Protein AF-A0A9D1GVP9-F1 (afdb_monomer)

Sequence (131 aa):
MLKGNKYRYISALIAAAVVAAVCAYYREVFSQESLAELMGRISDCLVVAGVLLAGIGVLSWIKSKGAYDMMSYGIDSLIKPFTSRRKEFEAFYDFKVRKAEERKPWLKEWLAVGLCTLLLALIFLALYYMF

Radius of gyration: 21.03 Å; Cα contacts (8 Å, |Δi|>4): 110; chains: 1; bounding box: 50×34×51 Å

Foldseek 3Di:
DCPPCVVLLVVLVVQLVVQLVVQCVVVVLVPDPDPLVSLVSSLVSLQVSLCVLLVLQVVLVCVLVVVCLVVVLVVCVVCVVVDPPPDDSPDSVVSSVVCNVVRDDGSNSSNVSSVVSNVVSVVSNVVSVVD

Nearest PDB structures (foldseek):
  8q1b-assembly1_c  TM=2.138E-01  e=8.763E+00  Schizosaccharomyces pombe

pLDDT: mean 70.04, std 8.31, range [38.59, 82.75]

Secondary structure (DSSP, 8-state):
--TTSHHHHHHHHHHHHHHHHHHHHHTTGGG-S-HHHHHHHHHHHHHHHHHHHHHHHHHHHHHHHTTTHHHHHHHHHHHGGGSS-------HHHHHHHHHHT-PPP-HHHHHHHHHHHHHHHHHHHHHHH-

Mean predicted aligned error: 11.47 Å

InterPro domains:
  IPR025007 Domain of unknown function DUF3899 [PF13038] (49-125)

Structure (mmCIF, N/CA/C/O backbone):
data_AF-A0A9D1GVP9-F1
#
_entry.id   AF-A0A9D1GVP9-F1
#
loop_
_atom_site.group_PDB
_atom_site.id
_atom_site.type_symbol
_atom_site.label_atom_id
_atom_site.label_alt_id
_atom_site.label_comp_id
_atom_site.label_asym_id
_atom_site.label_entity_id
_atom_site.label_seq_id
_atom_site.pdbx_PDB_ins_code
_atom_site.Cartn_x
_atom_site.Cartn_y
_atom_site.Cartn_z
_atom_site.occupancy
_atom_site.B_iso_or_equiv
_atom_site.auth_seq_id
_atom_site.auth_comp_id
_atom_site.auth_asym_id
_atom_site.auth_atom_id
_atom_site.pdbx_PDB_model_num
ATOM 1 N N . MET A 1 1 ? 14.487 -19.635 5.406 1.00 38.59 1 MET A N 1
ATOM 2 C CA . MET A 1 1 ? 14.832 -18.251 4.986 1.00 38.59 1 MET A CA 1
ATOM 3 C C . MET A 1 1 ? 13.789 -17.224 5.482 1.00 38.59 1 MET A C 1
ATOM 5 O O . MET A 1 1 ? 13.203 -16.516 4.680 1.00 38.59 1 MET A O 1
ATOM 9 N N . LEU A 1 2 ? 13.531 -17.122 6.799 1.00 45.19 2 LEU A N 1
ATOM 10 C CA . LEU A 1 2 ? 12.417 -16.323 7.377 1.00 45.19 2 LEU A CA 1
ATOM 11 C C . LEU A 1 2 ? 12.858 -15.107 8.225 1.00 45.19 2 LEU A C 1
ATOM 13 O O . LEU A 1 2 ? 12.018 -14.385 8.759 1.00 45.19 2 LEU A O 1
ATOM 17 N N . LYS A 1 3 ? 14.167 -14.864 8.379 1.00 41.53 3 LYS A N 1
ATOM 18 C CA . LYS A 1 3 ? 14.692 -13.948 9.412 1.00 41.53 3 LYS A CA 1
ATOM 19 C C . LYS A 1 3 ? 14.586 -12.446 9.072 1.00 41.53 3 LYS A C 1
ATOM 21 O O . LYS A 1 3 ? 14.700 -11.635 9.979 1.00 41.53 3 LYS A O 1
ATOM 26 N N . GLY A 1 4 ? 14.293 -12.076 7.818 1.00 50.03 4 GLY A N 1
ATOM 27 C CA . GLY A 1 4 ? 14.159 -10.673 7.377 1.00 50.03 4 GLY A CA 1
ATOM 28 C C . GLY A 1 4 ? 12.724 -10.141 7.229 1.00 50.03 4 GLY A C 1
ATOM 29 O O . GLY A 1 4 ? 12.539 -8.950 7.005 1.00 50.03 4 GLY A O 1
ATOM 30 N N . ASN A 1 5 ? 11.696 -10.991 7.350 1.00 59.66 5 ASN A N 1
ATOM 31 C CA . ASN A 1 5 ? 10.329 -10.618 6.953 1.00 59.66 5 ASN A CA 1
ATOM 32 C C . ASN A 1 5 ? 9.483 -9.975 8.064 1.00 59.66 5 ASN A C 1
ATOM 34 O O . ASN A 1 5 ? 8.549 -9.241 7.759 1.00 59.66 5 ASN A O 1
ATOM 38 N N . LYS A 1 6 ? 9.807 -10.196 9.345 1.00 63.31 6 LYS A N 1
ATOM 39 C CA . LYS A 1 6 ? 8.984 -9.731 10.481 1.00 63.31 6 LYS A CA 1
ATOM 40 C C . LYS A 1 6 ? 8.844 -8.205 10.538 1.00 63.31 6 LYS A C 1
ATOM 42 O O . LYS A 1 6 ? 7.747 -7.705 10.750 1.00 63.31 6 LYS A O 1
ATOM 47 N N . TYR A 1 7 ? 9.918 -7.469 10.257 1.00 68.56 7 TYR A N 1
ATOM 48 C CA . TYR A 1 7 ? 9.904 -6.001 10.254 1.00 68.56 7 TYR A CA 1
ATOM 49 C C . TYR A 1 7 ? 8.972 -5.409 9.186 1.00 68.56 7 TYR A C 1
ATOM 51 O O . TYR A 1 7 ? 8.397 -4.347 9.401 1.00 68.56 7 TYR A O 1
ATOM 59 N N . ARG A 1 8 ? 8.768 -6.116 8.063 1.00 68.81 8 ARG A N 1
ATOM 60 C CA . ARG A 1 8 ? 7.862 -5.691 6.980 1.00 68.81 8 ARG A CA 1
ATOM 61 C C . ARG A 1 8 ? 6.388 -5.899 7.333 1.00 68.81 8 ARG A C 1
ATOM 63 O O . ARG A 1 8 ? 5.551 -5.125 6.884 1.00 68.81 8 ARG A O 1
ATOM 70 N N . TYR A 1 9 ? 6.082 -6.917 8.141 1.00 67.38 9 TYR A N 1
ATOM 71 C CA . TYR A 1 9 ? 4.746 -7.102 8.715 1.00 67.38 9 TYR A CA 1
ATOM 72 C C . TYR A 1 9 ? 4.462 -6.058 9.791 1.00 67.38 9 TYR A C 1
ATOM 74 O O . TYR A 1 9 ? 3.392 -5.463 9.788 1.00 67.38 9 TYR A O 1
ATOM 82 N N . ILE A 1 10 ? 5.437 -5.791 10.666 1.00 74.31 10 ILE A N 1
ATOM 83 C CA . ILE A 1 10 ? 5.305 -4.785 11.726 1.00 74.31 10 ILE A CA 1
ATOM 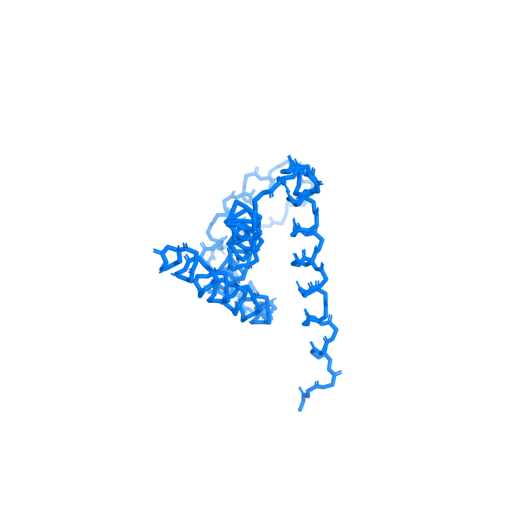84 C C . ILE A 1 10 ? 5.081 -3.394 11.123 1.00 74.31 10 ILE A C 1
ATOM 86 O O . ILE A 1 10 ? 4.187 -2.686 11.570 1.00 74.31 10 ILE A O 1
ATOM 90 N N . SER A 1 11 ? 5.818 -3.015 10.073 1.00 76.00 11 SER A N 1
ATOM 91 C CA . SER A 1 11 ? 5.615 -1.714 9.423 1.00 76.00 11 SER A CA 1
ATOM 92 C C . SER A 1 11 ? 4.244 -1.582 8.753 1.00 76.00 11 SER A C 1
ATOM 94 O O . SER A 1 11 ? 3.633 -0.522 8.849 1.00 76.00 11 SER A O 1
ATOM 96 N N . ALA A 1 12 ? 3.726 -2.650 8.136 1.00 71.06 12 ALA A N 1
ATOM 97 C CA . ALA A 1 12 ? 2.375 -2.661 7.571 1.00 71.06 12 ALA A CA 1
ATOM 98 C C . ALA A 1 12 ? 1.294 -2.538 8.659 1.00 71.06 12 ALA A C 1
ATOM 100 O O . ALA A 1 12 ? 0.309 -1.828 8.476 1.00 71.06 12 ALA A O 1
ATOM 101 N N . LEU A 1 13 ? 1.501 -3.188 9.806 1.00 73.81 13 LEU A N 1
ATOM 102 C CA . LEU A 1 13 ? 0.586 -3.151 10.948 1.00 73.81 13 LEU A CA 1
ATOM 103 C C . LEU A 1 13 ? 0.571 -1.762 11.603 1.00 73.81 13 LEU A C 1
ATOM 105 O O . LEU A 1 13 ? -0.497 -1.220 11.875 1.00 73.81 13 LEU A O 1
ATOM 109 N N . ILE A 1 14 ? 1.746 -1.144 11.767 1.00 80.44 14 ILE A N 1
ATOM 110 C CA . ILE A 1 14 ? 1.877 0.241 12.241 1.00 80.44 14 ILE A CA 1
ATOM 111 C C . ILE A 1 14 ? 1.196 1.205 11.266 1.00 80.44 14 ILE A C 1
ATOM 113 O O . ILE A 1 14 ? 0.448 2.071 11.703 1.00 80.44 14 ILE A O 1
ATOM 117 N N . ALA A 1 15 ? 1.395 1.044 9.954 1.00 76.31 15 ALA A N 1
ATOM 118 C CA . ALA A 1 15 ? 0.731 1.883 8.958 1.00 76.31 15 ALA A CA 1
ATOM 119 C C . ALA A 1 15 ? -0.802 1.764 9.036 1.00 76.31 15 ALA A C 1
ATOM 121 O O . ALA A 1 15 ? -1.491 2.782 9.000 1.00 76.31 15 ALA A O 1
ATOM 122 N N . ALA A 1 16 ? -1.331 0.548 9.218 1.00 72.31 16 ALA A N 1
ATOM 123 C CA . ALA A 1 16 ? -2.760 0.3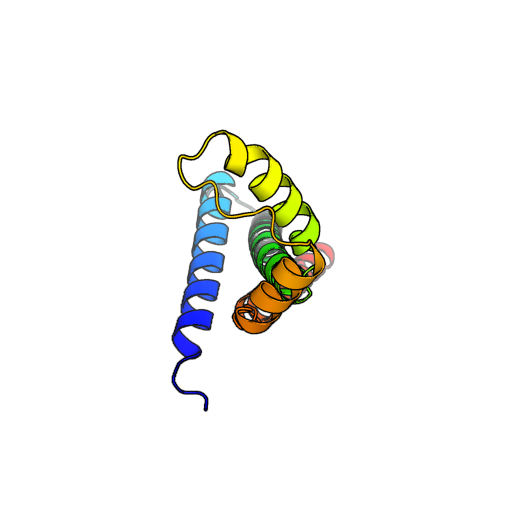14 9.445 1.00 72.31 16 ALA A CA 1
ATOM 124 C C . ALA A 1 16 ? -3.262 1.045 10.694 1.00 72.31 16 ALA A C 1
ATOM 126 O O . ALA A 1 16 ? -4.282 1.728 10.639 1.00 72.31 16 ALA A O 1
ATOM 127 N N . ALA A 1 17 ? -2.526 0.927 11.802 1.00 75.06 17 ALA A N 1
ATOM 128 C CA . ALA A 1 17 ? -2.875 1.564 13.066 1.00 75.06 17 ALA A CA 1
ATOM 129 C C . ALA A 1 17 ? -2.850 3.096 12.966 1.00 75.06 17 ALA A C 1
ATOM 131 O O . ALA A 1 17 ? -3.755 3.751 13.472 1.00 75.06 17 ALA A O 1
ATOM 132 N N . VAL A 1 18 ? -1.861 3.669 12.272 1.00 81.25 18 VAL A N 1
ATOM 133 C CA . VAL A 1 18 ? -1.768 5.119 12.047 1.00 81.25 18 VAL A CA 1
ATOM 134 C C . VAL A 1 18 ? -2.935 5.610 11.197 1.00 81.25 18 VAL A C 1
ATOM 136 O O . VAL A 1 18 ? -3.579 6.584 11.572 1.00 81.25 18 VAL A O 1
ATOM 139 N N . VAL A 1 19 ? -3.255 4.934 10.090 1.00 76.81 19 VAL A N 1
ATOM 140 C CA . VAL A 1 19 ? -4.391 5.328 9.237 1.00 76.81 19 VAL A CA 1
ATOM 141 C C . VAL A 1 19 ? -5.708 5.222 10.008 1.00 76.81 19 VAL A C 1
ATOM 143 O O . VAL A 1 19 ? -6.513 6.149 9.965 1.00 76.81 19 VAL A O 1
ATOM 146 N N . ALA A 1 20 ? -5.900 4.145 10.775 1.00 70.62 20 ALA A N 1
ATOM 147 C CA . ALA A 1 20 ? -7.076 3.982 11.622 1.00 70.62 20 ALA A CA 1
ATOM 148 C C . ALA A 1 20 ? -7.172 5.082 12.695 1.00 70.62 20 ALA A C 1
ATOM 150 O O . ALA A 1 20 ? -8.248 5.640 12.885 1.00 70.62 20 ALA A O 1
ATOM 151 N N . ALA A 1 21 ? -6.060 5.441 13.348 1.00 71.25 21 ALA A N 1
ATOM 152 C CA . ALA A 1 21 ? -6.010 6.502 14.355 1.00 71.25 21 ALA A CA 1
ATOM 153 C C . ALA A 1 21 ? -6.306 7.888 13.762 1.00 71.25 21 ALA A C 1
ATOM 155 O O . ALA A 1 21 ? -7.062 8.660 14.349 1.00 71.25 21 ALA A O 1
ATOM 156 N N . VAL A 1 22 ? -5.770 8.185 12.574 1.00 77.12 22 VAL A N 1
ATOM 157 C CA . VAL A 1 22 ? -6.062 9.424 11.840 1.00 77.12 22 VAL A CA 1
ATOM 158 C C . VAL A 1 22 ? -7.546 9.487 11.477 1.00 77.12 22 VAL A C 1
ATOM 160 O O . VAL A 1 22 ? -8.198 10.492 11.750 1.00 77.12 22 VAL A O 1
ATOM 163 N N . CYS A 1 23 ? -8.122 8.408 10.941 1.00 70.62 23 CYS A N 1
ATOM 164 C CA . CYS A 1 23 ? -9.556 8.357 10.650 1.00 70.62 23 CYS A CA 1
ATOM 165 C C . CYS A 1 23 ? -10.423 8.496 11.914 1.00 70.62 23 CYS A C 1
ATOM 167 O O . CYS A 1 23 ? -11.446 9.176 11.864 1.00 70.62 23 CYS A O 1
ATOM 169 N N . ALA A 1 24 ? -10.007 7.920 13.047 1.00 69.00 24 ALA A N 1
ATOM 170 C CA . ALA A 1 24 ? -10.699 8.078 14.330 1.00 69.00 24 ALA A CA 1
ATOM 171 C C . ALA A 1 24 ? -10.665 9.528 14.841 1.00 69.00 24 ALA A C 1
ATOM 173 O O . ALA A 1 24 ? -11.660 10.004 15.387 1.00 69.00 24 ALA A O 1
ATOM 174 N N . TYR A 1 25 ? -9.552 10.235 14.628 1.00 72.69 25 TYR A N 1
ATOM 175 C CA . TYR A 1 25 ? -9.422 11.650 14.971 1.00 72.69 25 TYR A CA 1
ATOM 176 C C . TYR A 1 25 ? -10.365 12.525 14.132 1.00 72.69 25 TYR A C 1
ATOM 178 O O . TYR A 1 25 ? -11.105 13.332 14.684 1.00 72.69 25 TYR A O 1
ATOM 186 N N . TYR A 1 26 ? -10.421 12.305 12.812 1.00 68.62 26 TYR A N 1
ATOM 187 C CA . TYR A 1 26 ? -11.320 13.050 11.917 1.00 68.62 26 TYR A CA 1
ATOM 188 C C . TYR A 1 26 ? -12.808 12.771 12.149 1.00 68.62 26 TYR A C 1
ATOM 190 O O . TYR A 1 26 ? -13.645 13.601 11.807 1.00 68.62 26 TYR A O 1
ATOM 198 N N . ARG A 1 27 ? -13.152 11.599 12.690 1.00 65.12 27 ARG A N 1
ATOM 199 C CA . ARG A 1 27 ? -14.541 11.189 12.931 1.00 65.12 27 ARG A CA 1
ATOM 200 C C . ARG A 1 27 ? -15.030 11.455 14.353 1.00 65.12 27 ARG A C 1
ATOM 202 O O . ARG A 1 27 ? -16.107 10.967 14.679 1.00 65.12 27 ARG A O 1
ATOM 209 N N . GLU A 1 28 ? -14.276 12.178 15.187 1.00 64.44 28 GLU A N 1
ATOM 210 C CA . GLU A 1 28 ? -14.657 12.531 16.569 1.00 64.44 28 GLU A CA 1
ATOM 211 C C . GLU A 1 28 ? -15.287 11.356 17.339 1.00 64.44 28 GLU A C 1
ATOM 213 O O . GLU A 1 28 ? -16.349 11.466 17.953 1.00 64.44 28 GLU A O 1
ATOM 218 N N . VAL A 1 29 ? -14.644 10.187 17.276 1.00 58.00 29 VAL A N 1
ATOM 219 C CA . VAL A 1 29 ? -15.177 8.937 17.855 1.00 58.00 29 VAL A CA 1
ATOM 220 C C . VAL A 1 29 ? -15.415 9.057 19.371 1.00 58.00 29 VAL A C 1
ATOM 222 O O . VAL A 1 29 ? -16.252 8.353 19.922 1.00 58.00 29 VAL A O 1
ATOM 225 N N . PHE A 1 30 ? -14.737 9.995 20.036 1.00 56.34 30 PHE A N 1
ATOM 226 C CA . PHE A 1 30 ? -14.861 10.272 21.470 1.00 56.34 30 PHE A CA 1
ATOM 227 C C . PHE A 1 30 ? -16.062 11.153 21.868 1.00 56.34 30 PHE A C 1
ATOM 229 O O . PHE A 1 30 ? -16.276 11.349 23.058 1.00 56.34 30 PHE A O 1
ATOM 236 N N . SER A 1 31 ? -16.838 11.674 20.911 1.00 57.38 31 SER A N 1
ATOM 237 C CA . SER A 1 31 ? -17.980 12.578 21.159 1.00 57.38 31 SER A CA 1
ATOM 238 C C . SER A 1 31 ? -19.350 11.883 21.027 1.00 57.38 31 SER A C 1
ATOM 240 O O . SER A 1 31 ? -20.384 12.535 20.928 1.00 57.38 31 SER A O 1
ATOM 242 N N . GLN A 1 32 ? -19.386 10.550 20.928 1.00 55.69 32 GLN A N 1
ATOM 243 C CA . GLN A 1 32 ? -20.619 9.805 20.638 1.00 55.69 32 GLN A CA 1
ATOM 244 C C . GLN A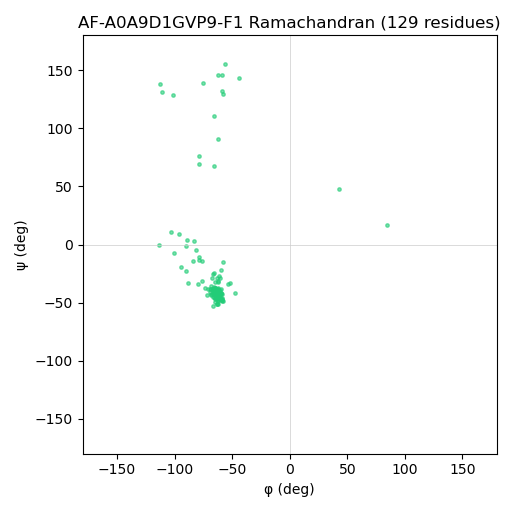 1 32 ? -21.211 9.175 21.906 1.00 55.69 32 GLN A C 1
ATOM 246 O O . GLN A 1 32 ? -20.520 8.454 22.623 1.00 55.69 32 GLN A O 1
ATOM 251 N N . GLU A 1 33 ? -22.501 9.417 22.151 1.00 57.91 33 GLU A N 1
ATOM 252 C CA . GLU A 1 33 ? -23.234 8.897 23.315 1.00 57.91 33 GLU A CA 1
ATOM 253 C C . GLU A 1 33 ? -23.763 7.461 23.110 1.00 57.91 33 GLU A C 1
ATOM 255 O O . GLU A 1 33 ? -24.123 6.799 24.084 1.00 57.91 33 GLU A O 1
ATOM 260 N N . SER A 1 34 ? -23.775 6.938 21.871 1.00 63.25 34 SER A N 1
ATOM 261 C CA . SER A 1 34 ? -24.304 5.603 21.550 1.00 63.25 34 SER A CA 1
ATOM 262 C C . SER A 1 34 ? -23.219 4.590 21.134 1.00 63.25 34 SER A C 1
ATOM 264 O O . SER A 1 34 ? -22.371 4.842 20.275 1.00 63.25 34 SER A O 1
ATOM 266 N N . LEU A 1 35 ? -23.262 3.393 21.736 1.00 64.31 35 LEU A N 1
ATOM 267 C CA . LEU A 1 35 ? -22.342 2.278 21.446 1.00 64.31 35 LEU A CA 1
ATOM 268 C C . LEU A 1 35 ? -22.441 1.782 19.994 1.00 64.31 35 LEU A C 1
ATOM 270 O O . LEU A 1 35 ? -21.436 1.360 19.419 1.00 64.31 35 LEU A O 1
ATOM 274 N N . ALA A 1 36 ? -23.636 1.853 19.402 1.00 65.75 36 ALA A N 1
ATOM 275 C CA . ALA A 1 36 ? -23.872 1.446 18.022 1.00 65.75 36 ALA A CA 1
ATOM 276 C C . ALA A 1 36 ? -23.130 2.373 17.046 1.00 65.75 36 ALA A C 1
ATOM 278 O O . ALA A 1 36 ? -22.317 1.904 16.248 1.00 65.75 36 ALA A O 1
ATOM 279 N N . GLU A 1 37 ? -23.311 3.693 17.151 1.00 66.81 37 GLU A N 1
ATOM 280 C CA . GLU A 1 37 ? -22.635 4.653 16.264 1.00 66.81 37 GLU A CA 1
ATOM 281 C C . GLU A 1 37 ? -21.108 4.596 16.405 1.00 66.81 37 GLU A C 1
ATOM 283 O O . GLU A 1 37 ? -20.378 4.775 15.424 1.00 66.81 37 GLU A O 1
ATOM 288 N N . LEU A 1 38 ? -20.614 4.274 17.604 1.00 68.88 38 LEU A N 1
ATOM 289 C CA . LEU A 1 38 ? -19.192 4.080 17.874 1.00 68.88 38 LEU A CA 1
ATOM 290 C C . LEU A 1 38 ? -18.642 2.847 17.127 1.00 68.88 38 LEU A C 1
ATOM 292 O O . LEU A 1 38 ? -17.610 2.946 16.456 1.00 68.88 38 LEU A O 1
ATOM 296 N N . MET A 1 39 ? -19.353 1.711 17.151 1.00 65.00 39 MET A N 1
ATOM 297 C CA . MET A 1 39 ? -18.971 0.515 16.382 1.00 65.00 39 MET A CA 1
ATOM 298 C C . MET A 1 39 ? -19.016 0.744 14.867 1.00 65.00 39 MET A C 1
ATOM 300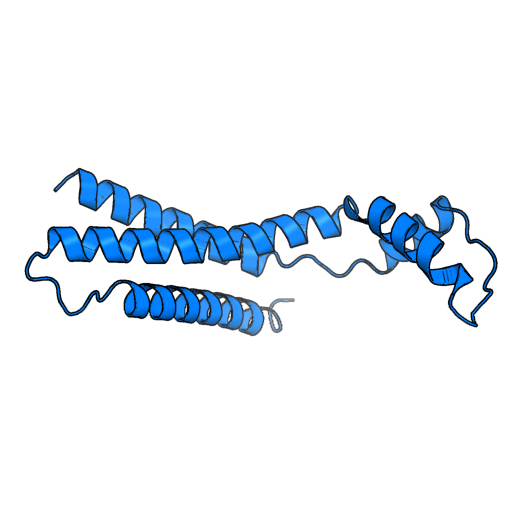 O O . MET A 1 39 ? -18.078 0.347 14.168 1.00 65.00 39 MET A O 1
ATOM 304 N N . GLY A 1 40 ? -20.050 1.425 14.364 1.00 67.31 40 GLY A N 1
ATOM 305 C CA . GLY A 1 40 ? -20.157 1.778 12.948 1.00 67.31 40 GLY A CA 1
ATOM 306 C C . GLY A 1 40 ? -18.994 2.662 12.488 1.00 67.31 40 GLY A C 1
ATOM 307 O O . GLY A 1 40 ? -18.338 2.375 11.483 1.00 67.31 40 GLY A O 1
ATOM 308 N N . ARG A 1 41 ? -18.643 3.692 13.273 1.00 69.69 41 ARG A N 1
ATOM 309 C CA . ARG A 1 41 ? -17.526 4.587 12.931 1.00 69.69 41 ARG A CA 1
ATOM 310 C C . ARG A 1 41 ? -16.167 3.896 12.971 1.00 69.69 41 ARG A C 1
ATOM 312 O O . ARG A 1 41 ? -15.343 4.189 12.106 1.00 69.69 41 ARG A O 1
ATOM 319 N N . ILE A 1 42 ? -15.929 2.993 13.927 1.00 68.69 42 ILE A N 1
ATOM 320 C CA . ILE A 1 42 ? -14.686 2.207 13.992 1.00 68.69 42 ILE A CA 1
ATOM 321 C C . ILE A 1 42 ? -14.567 1.278 12.781 1.00 68.69 42 ILE A C 1
ATOM 323 O O . ILE A 1 42 ? -13.483 1.191 12.199 1.00 68.69 42 ILE A O 1
ATOM 327 N N . S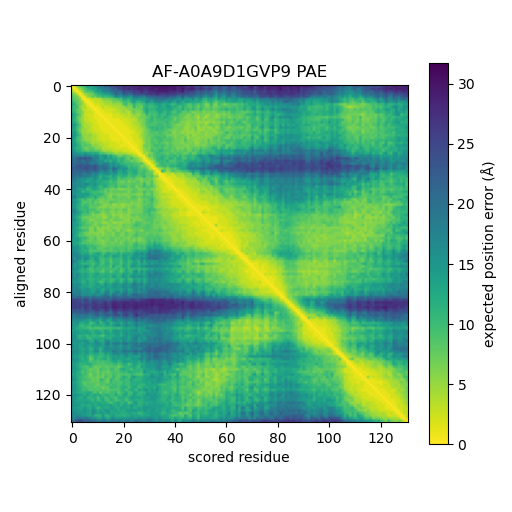ER A 1 43 ? -15.659 0.615 12.388 1.00 71.75 43 SER A N 1
ATOM 328 C CA . SER A 1 43 ? -15.666 -0.281 11.228 1.00 71.75 43 SER A CA 1
ATOM 329 C C . SER A 1 43 ? -15.258 0.457 9.952 1.00 71.75 43 SER A C 1
ATOM 331 O O . SER 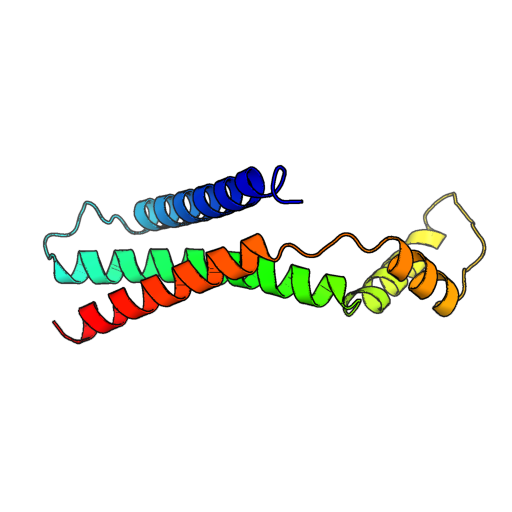A 1 43 ? -14.316 0.042 9.278 1.00 71.75 43 SER A O 1
ATOM 333 N N . ASP A 1 44 ? -15.854 1.618 9.683 1.00 71.81 44 ASP A N 1
ATOM 334 C CA . ASP A 1 44 ? -15.506 2.444 8.524 1.00 71.81 44 ASP A CA 1
ATOM 335 C C . ASP A 1 44 ? -14.029 2.876 8.517 1.00 71.81 44 ASP A C 1
ATOM 337 O O . ASP A 1 44 ? -13.366 2.818 7.479 1.00 71.81 44 ASP A O 1
ATOM 341 N N . CYS A 1 45 ? -13.479 3.281 9.670 1.00 73.31 45 CYS A N 1
ATOM 342 C CA . CYS A 1 45 ? -12.057 3.621 9.792 1.00 73.31 45 CYS A CA 1
ATOM 343 C C . CYS A 1 45 ? -11.159 2.421 9.447 1.00 73.31 45 CYS A C 1
ATOM 345 O O . CYS A 1 45 ? -10.128 2.573 8.785 1.00 73.31 45 CYS A O 1
ATOM 347 N N . LEU A 1 46 ? -11.561 1.220 9.871 1.00 74.38 46 LEU A N 1
ATOM 348 C CA . LEU A 1 46 ? -10.862 -0.028 9.579 1.00 74.38 46 LEU A CA 1
ATOM 349 C C . LEU A 1 46 ? -10.972 -0.420 8.097 1.00 74.38 46 LEU A C 1
ATOM 351 O O . LEU A 1 46 ? -9.983 -0.876 7.519 1.00 74.38 46 LEU A O 1
ATOM 355 N N . VAL A 1 47 ? -12.130 -0.197 7.465 1.00 75.06 47 VAL A N 1
ATOM 356 C CA . VAL A 1 47 ? -12.329 -0.410 6.022 1.00 75.06 47 VAL A CA 1
ATOM 357 C C . VAL A 1 47 ? -11.410 0.509 5.223 1.00 75.06 47 VAL A C 1
ATOM 359 O O . VAL A 1 47 ? -10.700 0.031 4.340 1.00 75.06 47 VAL A O 1
ATOM 362 N N . VAL A 1 48 ? -11.352 1.805 5.550 1.00 74.94 48 VAL A N 1
ATOM 363 C CA . VAL A 1 48 ? -10.481 2.769 4.854 1.00 74.94 48 VAL A CA 1
ATOM 364 C C . VAL A 1 48 ? -9.009 2.358 4.956 1.00 74.94 48 VAL A C 1
ATOM 366 O O . VAL A 1 48 ? -8.307 2.304 3.942 1.00 74.94 48 VAL A O 1
ATOM 369 N N . ALA A 1 49 ? -8.545 1.999 6.157 1.00 76.06 49 ALA A N 1
ATOM 370 C CA . ALA A 1 49 ? -7.179 1.523 6.366 1.00 76.06 49 ALA A CA 1
ATOM 371 C C . ALA A 1 49 ? -6.891 0.216 5.602 1.00 76.06 49 ALA A C 1
ATOM 373 O O . ALA A 1 49 ? -5.840 0.078 4.968 1.00 76.06 49 ALA A O 1
ATOM 374 N N . GLY A 1 50 ? -7.835 -0.730 5.623 1.00 72.81 50 GLY A N 1
ATOM 375 C CA . GLY A 1 50 ? -7.734 -2.007 4.919 1.00 72.81 50 GLY A CA 1
ATOM 376 C C . GLY A 1 50 ? -7.680 -1.846 3.399 1.00 72.81 50 GLY A C 1
ATOM 377 O O . GLY A 1 50 ? -6.803 -2.425 2.760 1.00 72.81 50 GLY A O 1
ATOM 378 N N . VAL A 1 51 ? -8.548 -1.013 2.814 1.00 78.00 51 VAL A N 1
ATOM 379 C CA . VAL A 1 51 ? -8.590 -0.741 1.365 1.00 78.00 51 VAL A CA 1
ATOM 380 C C . VAL A 1 51 ? -7.303 -0.076 0.885 1.00 78.00 51 VAL A C 1
ATOM 382 O O . VAL A 1 51 ? -6.760 -0.483 -0.142 1.00 78.00 51 VAL A O 1
ATOM 385 N N . LEU A 1 52 ? -6.768 0.897 1.630 1.00 78.06 52 LEU A N 1
ATOM 386 C CA . LEU A 1 52 ? -5.506 1.555 1.277 1.00 78.06 52 LEU A CA 1
ATOM 387 C C . LEU A 1 52 ? -4.335 0.564 1.263 1.00 78.06 52 LEU A C 1
ATOM 389 O O . LEU A 1 52 ? -3.580 0.502 0.290 1.00 78.06 52 LEU A O 1
ATOM 393 N N . LEU A 1 53 ? -4.198 -0.250 2.312 1.00 76.94 53 LEU A N 1
ATOM 394 C CA . LEU A 1 53 ? -3.111 -1.227 2.412 1.00 76.94 53 LEU A CA 1
ATOM 395 C C . LEU A 1 53 ? -3.251 -2.364 1.397 1.00 76.94 53 LEU A C 1
ATOM 397 O O . LEU A 1 53 ? -2.270 -2.721 0.738 1.00 76.94 53 LEU A O 1
ATOM 401 N N . ALA A 1 54 ? -4.461 -2.901 1.226 1.00 77.62 54 ALA A N 1
ATOM 402 C CA . ALA A 1 54 ? -4.745 -3.915 0.218 1.00 77.62 54 ALA A CA 1
ATOM 403 C C . ALA A 1 54 ? -4.494 -3.367 -1.193 1.00 77.62 54 ALA A C 1
ATOM 405 O O . ALA A 1 54 ? -3.862 -4.043 -2.004 1.00 77.62 54 ALA A O 1
ATOM 406 N N . GLY A 1 55 ? -4.889 -2.120 -1.463 1.00 78.62 55 GLY A N 1
ATOM 407 C CA . GLY A 1 55 ? -4.622 -1.421 -2.717 1.00 78.62 55 GLY A CA 1
ATOM 408 C C . GLY A 1 55 ? -3.128 -1.318 -3.017 1.00 78.62 55 GLY A C 1
ATOM 409 O O . GLY A 1 55 ? -2.688 -1.716 -4.094 1.00 78.62 55 GLY A O 1
ATOM 410 N N . ILE A 1 56 ? -2.312 -0.882 -2.052 1.00 79.56 56 ILE A N 1
ATOM 411 C CA . ILE A 1 56 ? -0.848 -0.826 -2.208 1.00 79.56 56 ILE A CA 1
ATOM 412 C C . ILE A 1 56 ? -0.262 -2.229 -2.446 1.00 79.56 56 IL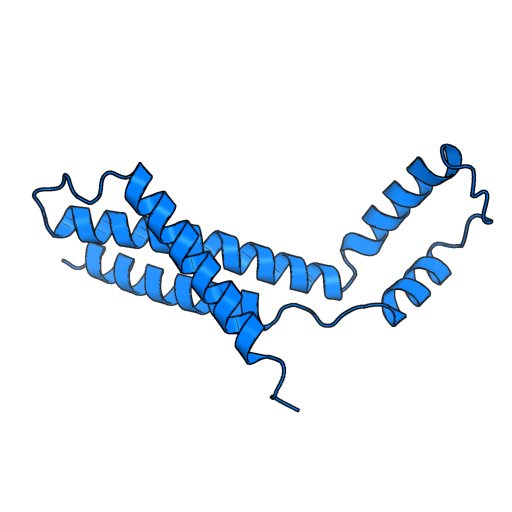E A C 1
ATOM 414 O O . ILE A 1 56 ? 0.616 -2.405 -3.298 1.00 79.56 56 ILE A O 1
ATOM 418 N N . GLY A 1 57 ? -0.769 -3.242 -1.740 1.00 78.19 57 GLY A N 1
ATOM 419 C CA . GLY A 1 57 ? -0.395 -4.639 -1.945 1.00 78.19 57 GLY A CA 1
ATOM 420 C C . GLY A 1 57 ? -0.693 -5.128 -3.365 1.00 78.19 57 GLY A C 1
ATOM 421 O O . GLY A 1 57 ? 0.179 -5.703 -4.021 1.00 78.19 57 GLY A O 1
ATOM 422 N N . VAL A 1 58 ? -1.899 -4.860 -3.874 1.00 78.25 58 VAL A N 1
ATOM 423 C CA . VAL A 1 58 ? -2.331 -5.234 -5.230 1.00 78.25 58 VAL A CA 1
ATOM 424 C C . VAL A 1 58 ? -1.534 -4.472 -6.290 1.00 78.25 58 VAL A C 1
ATOM 426 O O . VAL A 1 58 ? -1.079 -5.071 -7.261 1.00 78.25 58 VAL A O 1
ATOM 429 N N . LEU A 1 59 ? -1.260 -3.183 -6.092 1.00 78.44 59 LEU A N 1
ATOM 430 C CA . LEU A 1 59 ? -0.408 -2.404 -6.995 1.00 78.44 59 LEU A CA 1
ATOM 431 C C . LEU A 1 59 ? 1.024 -2.958 -7.038 1.00 78.44 59 LEU A C 1
ATOM 433 O O . LEU A 1 59 ? 1.616 -3.074 -8.114 1.00 78.44 59 LEU A O 1
ATOM 437 N N . SER A 1 60 ? 1.575 -3.370 -5.890 1.00 76.31 60 SER A N 1
ATOM 438 C CA . SER A 1 60 ? 2.871 -4.059 -5.830 1.00 76.31 60 SER A CA 1
ATOM 439 C C . SER A 1 60 ? 2.840 -5.395 -6.580 1.00 76.31 60 SER A C 1
ATOM 441 O O . SER A 1 60 ? 3.795 -5.728 -7.290 1.00 76.31 60 SER A O 1
ATOM 443 N N . TRP A 1 61 ? 1.728 -6.127 -6.482 1.00 75.81 61 TRP A N 1
ATOM 444 C CA . TRP A 1 61 ? 1.512 -7.386 -7.190 1.00 75.81 61 TRP A CA 1
ATOM 445 C C . TRP A 1 61 ? 1.507 -7.187 -8.709 1.00 75.81 61 TRP A C 1
ATOM 447 O O . TRP A 1 61 ? 2.291 -7.815 -9.426 1.00 75.81 61 TRP A O 1
ATOM 457 N N . ILE A 1 62 ? 0.703 -6.239 -9.190 1.00 78.00 62 ILE A N 1
ATOM 458 C CA . ILE A 1 62 ? 0.590 -5.858 -10.603 1.00 78.00 62 ILE A CA 1
ATOM 459 C C . ILE A 1 62 ? 1.942 -5.370 -11.152 1.00 78.00 62 ILE A C 1
ATOM 461 O O . ILE A 1 62 ? 2.359 -5.774 -12.242 1.00 78.00 62 ILE A O 1
ATOM 465 N N . LYS A 1 63 ? 2.686 -4.574 -10.371 1.00 74.62 63 LYS A N 1
ATOM 466 C CA . LYS A 1 63 ? 4.035 -4.112 -10.729 1.00 74.62 63 LYS A CA 1
ATOM 467 C C . LYS A 1 63 ? 5.013 -5.266 -10.919 1.00 74.62 63 LYS A C 1
ATOM 469 O O . LYS A 1 63 ? 5.767 -5.261 -11.886 1.00 74.62 63 LYS A O 1
ATOM 474 N N . SER A 1 64 ? 4.990 -6.271 -10.047 1.00 71.38 64 SER A N 1
ATOM 475 C CA . SER A 1 64 ? 5.890 -7.426 -10.177 1.00 71.38 64 SER A CA 1
ATOM 476 C C . SER A 1 64 ? 5.612 -8.283 -11.417 1.00 71.38 64 SER A C 1
ATOM 478 O O . SER A 1 64 ? 6.520 -8.930 -11.937 1.00 71.38 64 SER A O 1
ATOM 480 N N . LYS A 1 65 ? 4.380 -8.240 -11.940 1.00 73.19 65 LYS A N 1
ATOM 481 C CA . LYS A 1 65 ? 4.012 -8.877 -13.211 1.00 73.19 65 LYS A CA 1
ATOM 482 C C . LYS A 1 65 ? 4.444 -8.067 -14.435 1.00 73.19 65 LYS A C 1
ATOM 484 O O . LYS A 1 65 ? 4.456 -8.609 -15.537 1.00 73.19 65 LYS A O 1
ATOM 489 N N . GLY A 1 66 ? 4.886 -6.822 -14.252 1.00 69.81 66 GLY A N 1
ATOM 490 C CA . GLY A 1 66 ? 5.360 -5.965 -15.338 1.00 69.81 66 GLY A CA 1
ATOM 491 C C . GLY A 1 66 ? 4.260 -5.217 -16.073 1.00 69.81 66 GLY A C 1
ATOM 492 O O . GLY A 1 66 ? 4.504 -4.709 -17.162 1.00 69.81 66 GLY A O 1
ATOM 493 N N . ALA A 1 67 ? 3.054 -5.119 -15.505 1.00 76.19 67 ALA A N 1
ATOM 494 C CA . ALA A 1 67 ? 1.964 -4.377 -16.144 1.00 76.19 67 ALA A CA 1
ATOM 495 C C . ALA A 1 67 ? 2.315 -2.890 -16.358 1.00 76.19 67 ALA A C 1
ATOM 497 O O . ALA A 1 67 ? 1.872 -2.277 -17.322 1.00 76.19 67 ALA A O 1
ATOM 498 N N . TYR A 1 68 ? 3.170 -2.324 -15.497 1.00 76.31 68 TYR A N 1
ATOM 499 C CA . TYR A 1 68 ? 3.652 -0.943 -15.612 1.00 76.31 68 TYR A CA 1
ATOM 500 C C . TYR A 1 68 ? 4.927 -0.786 -16.455 1.00 76.31 68 TYR A C 1
ATOM 502 O O . TYR A 1 68 ? 5.455 0.326 -16.550 1.00 76.31 68 TYR A O 1
ATOM 510 N N . ASP A 1 69 ? 5.452 -1.853 -17.065 1.00 77.38 69 ASP A N 1
ATOM 511 C CA . ASP A 1 69 ? 6.708 -1.767 -17.822 1.00 77.38 69 ASP A CA 1
ATOM 512 C C . ASP A 1 69 ? 6.548 -0.938 -19.093 1.00 77.38 69 ASP A C 1
ATOM 514 O O . ASP A 1 69 ? 7.416 -0.121 -19.393 1.00 77.38 69 ASP A O 1
ATOM 518 N N . MET A 1 70 ? 5.406 -1.065 -19.773 1.00 77.94 70 MET A N 1
ATOM 519 C CA . MET A 1 70 ? 5.102 -0.288 -20.976 1.00 77.94 70 MET A CA 1
ATOM 520 C C . MET A 1 70 ? 4.931 1.204 -20.674 1.00 77.94 70 MET A C 1
ATOM 522 O O . MET A 1 70 ? 5.508 2.044 -21.358 1.00 77.94 70 MET A O 1
ATOM 526 N N . MET A 1 71 ? 4.231 1.536 -19.586 1.00 82.31 71 MET A N 1
ATOM 527 C CA . MET A 1 71 ? 4.080 2.921 -19.131 1.00 82.31 71 MET A CA 1
ATOM 528 C C . MET A 1 71 ? 5.422 3.528 -18.705 1.00 82.31 71 MET A C 1
ATOM 530 O O . MET A 1 71 ? 5.742 4.657 -19.065 1.00 82.31 71 MET A O 1
ATOM 534 N N . SER A 1 72 ? 6.245 2.760 -17.987 1.00 77.69 72 SER A N 1
ATOM 535 C CA . SER A 1 72 ? 7.576 3.218 -17.584 1.00 77.69 72 SER A CA 1
ATOM 536 C C . SER A 1 72 ? 8.495 3.450 -18.781 1.00 77.69 72 SER A C 1
ATOM 538 O O . SER A 1 72 ? 9.273 4.393 -18.759 1.00 77.69 72 SER A O 1
ATOM 540 N N . TYR A 1 73 ? 8.421 2.592 -19.802 1.00 78.19 73 TYR A N 1
ATOM 541 C CA . TYR A 1 73 ? 9.177 2.760 -21.040 1.00 78.19 73 TYR A CA 1
ATOM 542 C C . TYR A 1 73 ? 8.727 4.008 -21.803 1.00 78.19 73 TYR A C 1
ATOM 544 O O . TYR A 1 73 ? 9.568 4.767 -22.267 1.00 78.19 73 TYR A O 1
ATOM 552 N N . GLY A 1 74 ? 7.416 4.264 -21.878 1.00 80.56 74 GLY A N 1
ATOM 553 C CA . GLY A 1 74 ? 6.882 5.486 -22.482 1.00 80.56 74 GLY A CA 1
ATOM 554 C C . GLY A 1 74 ? 7.394 6.749 -21.785 1.00 80.56 74 GLY A C 1
ATOM 555 O O . GLY A 1 74 ? 7.909 7.644 -22.444 1.00 80.56 74 GLY A O 1
ATOM 556 N N . ILE A 1 75 ? 7.338 6.795 -20.450 1.00 82.75 75 ILE A N 1
ATOM 557 C CA . ILE A 1 75 ? 7.858 7.927 -19.663 1.00 82.75 75 ILE A CA 1
ATOM 558 C C . ILE A 1 75 ? 9.374 8.080 -19.852 1.00 82.75 75 ILE A C 1
ATOM 560 O O . ILE A 1 75 ? 9.859 9.185 -20.078 1.00 82.75 75 ILE A O 1
ATOM 564 N N . ASP A 1 76 ? 10.126 6.979 -19.806 1.00 77.19 76 ASP A N 1
ATOM 565 C CA . ASP A 1 76 ? 11.576 6.987 -20.012 1.00 77.19 76 ASP A CA 1
ATOM 566 C C . ASP A 1 76 ? 11.937 7.474 -21.424 1.00 77.19 76 ASP A C 1
ATOM 568 O O . ASP A 1 76 ? 12.819 8.310 -21.582 1.00 77.19 76 ASP A O 1
ATOM 572 N N . SER A 1 77 ? 11.192 7.050 -22.447 1.00 74.88 77 SER A N 1
ATOM 573 C CA . SER A 1 77 ? 11.357 7.506 -23.831 1.00 74.88 77 SER A CA 1
ATOM 574 C C . SER A 1 77 ? 10.986 8.978 -24.033 1.00 74.88 77 SER A C 1
ATOM 576 O O . SER A 1 77 ? 11.540 9.613 -24.927 1.00 74.88 77 SER A O 1
ATOM 578 N N . LEU A 1 78 ? 10.066 9.522 -23.233 1.00 81.00 78 LEU A N 1
ATOM 579 C CA . LEU A 1 78 ? 9.676 10.935 -23.275 1.00 81.00 78 LEU A CA 1
ATOM 580 C C . LEU A 1 78 ? 10.672 11.840 -22.537 1.00 81.00 78 LEU A C 1
ATOM 582 O O . LEU A 1 78 ? 10.888 12.972 -22.958 1.00 81.00 78 LEU A O 1
ATOM 586 N N . ILE A 1 79 ? 11.290 11.353 -21.454 1.00 79.56 79 ILE A N 1
ATOM 587 C CA . ILE A 1 79 ? 12.230 12.127 -20.624 1.00 79.56 79 ILE A CA 1
ATOM 588 C C . ILE A 1 79 ? 13.674 12.017 -21.133 1.00 79.56 79 ILE A C 1
ATOM 590 O O . ILE A 1 79 ? 14.427 12.988 -21.047 1.00 79.56 79 ILE A O 1
ATOM 594 N N . LYS A 1 80 ? 14.075 10.869 -21.699 1.00 72.81 80 LYS A N 1
ATOM 595 C CA . LYS A 1 80 ? 15.420 10.632 -22.260 1.00 72.81 80 LYS A CA 1
ATOM 596 C C . LYS A 1 80 ? 15.926 11.744 -23.194 1.00 72.81 80 LYS A C 1
ATOM 598 O O . LYS A 1 80 ? 17.084 12.123 -23.033 1.00 72.81 80 LYS A O 1
ATOM 603 N N . PRO A 1 81 ? 15.117 12.322 -24.104 1.00 72.88 81 PRO A N 1
ATOM 604 C CA . PRO A 1 81 ? 15.539 13.433 -24.961 1.00 72.88 81 PRO A CA 1
ATOM 605 C C . PRO A 1 81 ? 15.951 14.700 -24.195 1.00 72.88 81 PRO A C 1
ATOM 607 O O . PRO A 1 81 ? 16.777 15.464 -24.685 1.00 72.88 81 PRO A O 1
ATOM 610 N N . PHE A 1 82 ? 15.404 14.913 -22.994 1.00 75.44 82 PHE A N 1
ATOM 611 C CA . PHE A 1 82 ? 15.686 16.070 -22.136 1.00 75.44 82 PHE A CA 1
ATOM 612 C C . PHE A 1 82 ? 16.862 15.841 -21.175 1.00 75.44 82 PHE A C 1
ATOM 614 O O . PHE A 1 82 ? 17.222 16.730 -20.407 1.00 75.44 82 PHE A O 1
ATOM 621 N N . THR A 1 83 ? 17.473 14.655 -21.188 1.00 67.56 83 THR A N 1
ATOM 622 C CA . THR A 1 83 ? 18.597 14.294 -20.321 1.00 67.56 83 THR A CA 1
ATOM 623 C C . THR A 1 83 ? 19.870 14.101 -21.150 1.00 67.56 83 THR A C 1
ATOM 625 O O . THR A 1 83 ? 19.863 13.458 -22.192 1.00 67.56 83 THR A O 1
ATOM 628 N N . SER A 1 84 ? 21.006 14.604 -20.649 1.00 56.97 84 SER A N 1
ATOM 629 C CA . SER A 1 84 ? 22.338 14.522 -21.293 1.00 56.97 84 SER A CA 1
ATOM 630 C C . SER A 1 84 ? 22.821 13.081 -21.580 1.00 56.97 84 SER A C 1
ATOM 632 O O . SER A 1 84 ? 23.714 12.849 -22.395 1.00 56.97 84 SER A O 1
ATOM 634 N N . ARG A 1 85 ? 22.189 12.064 -20.977 1.00 55.41 85 ARG A N 1
ATOM 635 C CA . ARG A 1 85 ? 22.418 10.650 -21.303 1.00 55.41 85 ARG A CA 1
ATOM 636 C C . ARG A 1 85 ? 21.667 10.251 -22.578 1.00 55.41 85 ARG A C 1
ATOM 638 O O . ARG A 1 85 ? 20.690 9.510 -22.512 1.00 55.41 85 ARG A O 1
ATOM 645 N N . ARG A 1 86 ? 22.193 10.657 -23.740 1.00 52.06 86 ARG A N 1
ATOM 646 C CA . ARG A 1 86 ? 21.946 9.983 -25.030 1.00 52.06 86 ARG A CA 1
ATOM 647 C C . ARG A 1 86 ? 22.572 8.580 -24.999 1.00 52.06 86 ARG A C 1
ATOM 649 O O . ARG A 1 86 ? 23.572 8.323 -25.656 1.00 52.06 86 ARG A O 1
ATOM 656 N N . LYS A 1 87 ? 22.038 7.673 -24.180 1.00 54.94 87 LYS A N 1
ATOM 657 C CA . LYS A 1 87 ? 22.221 6.242 -24.444 1.00 54.94 87 LYS A CA 1
ATOM 658 C C . LYS A 1 87 ? 21.292 5.887 -25.599 1.00 54.94 87 LYS A C 1
ATOM 660 O O . LYS A 1 87 ? 20.180 6.411 -25.651 1.00 54.94 87 LYS A O 1
ATOM 665 N N . GLU A 1 88 ? 21.780 5.059 -26.518 1.00 57.31 88 GLU A N 1
ATOM 666 C CA . GLU A 1 88 ? 21.027 4.554 -27.667 1.00 57.31 88 GLU A CA 1
ATOM 667 C C . GLU A 1 88 ? 19.615 4.125 -27.249 1.00 57.31 88 GLU A C 1
ATOM 669 O O . GLU A 1 88 ? 19.408 3.644 -26.128 1.00 57.31 88 GLU A O 1
ATOM 674 N N . PHE A 1 89 ? 18.637 4.361 -28.128 1.00 58.16 89 PHE A N 1
ATOM 675 C CA . PHE A 1 89 ? 17.257 3.939 -27.911 1.00 58.16 89 PHE A CA 1
ATOM 676 C C . PHE A 1 89 ? 17.222 2.412 -27.832 1.00 58.16 89 PHE A C 1
ATOM 678 O O . PHE A 1 89 ? 17.121 1.718 -28.836 1.00 58.16 89 PHE A O 1
ATOM 685 N N . GLU A 1 90 ? 17.360 1.900 -26.617 1.00 65.62 90 GLU A N 1
ATOM 686 C CA . GLU A 1 90 ? 17.249 0.485 -26.312 1.00 65.62 90 GLU A CA 1
ATOM 687 C C . GLU A 1 90 ? 15.870 -0.012 -26.742 1.00 65.62 90 GLU A C 1
ATOM 689 O O . GLU A 1 90 ? 14.851 0.605 -26.412 1.00 65.62 90 GLU A O 1
ATOM 694 N N . ALA A 1 91 ? 15.836 -1.113 -27.494 1.00 72.81 91 ALA A N 1
ATOM 695 C CA . ALA A 1 91 ? 14.586 -1.685 -27.955 1.00 72.81 91 ALA A CA 1
ATOM 696 C C . ALA A 1 91 ? 13.700 -2.046 -26.753 1.00 72.81 91 ALA A C 1
ATOM 698 O O . ALA A 1 91 ? 14.175 -2.482 -25.701 1.00 72.81 91 ALA A O 1
ATOM 699 N N . PHE A 1 92 ? 12.382 -1.906 -26.916 1.00 70.75 92 PHE A N 1
ATOM 700 C CA . PHE A 1 92 ? 11.410 -2.222 -25.863 1.00 70.75 92 PHE A CA 1
ATOM 701 C C . PHE A 1 92 ? 11.599 -3.634 -25.282 1.00 70.75 92 PHE A C 1
ATOM 703 O O . PHE A 1 92 ? 11.382 -3.858 -24.090 1.00 70.75 92 PHE A O 1
ATOM 710 N N . TYR A 1 93 ? 12.027 -4.577 -26.125 1.00 73.75 93 TYR A N 1
ATOM 711 C CA . TYR A 1 93 ? 12.319 -5.946 -25.724 1.00 73.75 93 TYR A CA 1
ATOM 712 C C . TYR A 1 93 ? 13.468 -6.018 -24.708 1.00 73.75 93 TYR A C 1
ATOM 714 O O . TYR A 1 93 ? 13.277 -6.563 -23.621 1.00 73.75 93 TYR A O 1
ATOM 722 N N . ASP A 1 94 ? 14.603 -5.383 -24.997 1.00 77.69 94 ASP A N 1
ATOM 723 C CA . ASP A 1 94 ? 15.783 -5.381 -24.123 1.00 77.69 94 ASP A CA 1
ATOM 724 C C . ASP A 1 94 ? 15.503 -4.649 -22.804 1.00 77.69 94 ASP A C 1
ATOM 726 O O . ASP A 1 94 ? 15.852 -5.127 -21.721 1.00 77.69 94 ASP A O 1
ATOM 730 N N . PHE A 1 95 ? 14.740 -3.551 -22.864 1.00 72.31 95 PHE A N 1
ATOM 731 C CA . PHE A 1 95 ? 14.269 -2.846 -21.671 1.00 72.31 95 PHE A CA 1
ATOM 732 C C . PHE A 1 95 ? 13.409 -3.741 -20.767 1.00 72.31 95 PHE A C 1
ATOM 734 O O . PHE A 1 95 ? 13.544 -3.704 -19.540 1.00 72.31 95 PHE A O 1
ATOM 741 N N . LYS A 1 96 ? 12.521 -4.551 -21.358 1.00 76.19 96 LYS A N 1
ATOM 742 C CA . LYS A 1 96 ? 11.654 -5.483 -20.628 1.00 76.19 96 LYS A CA 1
ATOM 743 C C . LYS A 1 96 ? 12.453 -6.632 -20.015 1.00 76.19 96 LYS A C 1
ATOM 745 O O . LYS A 1 96 ? 12.172 -6.991 -18.874 1.00 76.19 96 LYS A O 1
ATOM 750 N N . VAL A 1 97 ? 13.433 -7.181 -20.734 1.00 78.00 97 VAL A N 1
ATOM 751 C CA . VAL A 1 97 ? 14.299 -8.270 -20.249 1.00 78.00 97 VAL A CA 1
ATOM 752 C C . VAL A 1 97 ? 15.155 -7.795 -19.074 1.00 78.00 97 VAL A C 1
ATOM 754 O O . VAL A 1 97 ? 15.091 -8.400 -18.005 1.00 78.00 97 VAL A O 1
ATOM 757 N N . ARG A 1 98 ? 15.830 -6.644 -19.195 1.00 79.38 98 ARG A N 1
ATOM 758 C CA . ARG A 1 98 ? 16.602 -6.061 -18.084 1.00 79.38 98 ARG A CA 1
ATOM 759 C C . ARG A 1 98 ? 15.724 -5.787 -16.866 1.00 79.38 98 ARG A C 1
ATOM 761 O O . ARG A 1 98 ? 16.068 -6.143 -15.741 1.00 79.38 98 ARG A O 1
ATOM 768 N N . LYS A 1 99 ? 14.548 -5.183 -17.071 1.00 70.69 99 LYS A N 1
ATOM 769 C CA . LYS A 1 99 ? 13.618 -4.940 -15.964 1.00 70.69 99 LYS A CA 1
ATOM 770 C C . LYS A 1 99 ? 13.081 -6.217 -15.345 1.00 70.69 99 LYS A C 1
ATOM 772 O O . LYS A 1 99 ? 12.774 -6.175 -14.159 1.00 70.69 99 LYS A O 1
ATOM 777 N N . ALA A 1 100 ? 12.915 -7.292 -16.118 1.00 73.25 100 ALA A N 1
ATOM 778 C CA . ALA A 1 100 ? 12.486 -8.596 -15.626 1.00 73.25 100 ALA A CA 1
ATOM 779 C C . ALA A 1 100 ? 13.540 -9.217 -14.693 1.00 73.25 100 ALA A C 1
ATOM 781 O O . ALA A 1 100 ? 13.171 -9.735 -13.640 1.00 73.25 100 ALA A O 1
ATOM 782 N N . GLU A 1 101 ? 14.825 -9.093 -15.032 1.00 72.44 101 GLU A N 1
ATOM 783 C CA . GLU A 1 101 ? 15.949 -9.548 -14.200 1.00 72.44 101 GLU A CA 1
ATOM 784 C C . GLU A 1 101 ? 16.108 -8.723 -12.915 1.00 72.44 101 GLU A C 1
ATOM 786 O O . GLU A 1 101 ? 16.386 -9.268 -11.849 1.00 72.44 101 GLU A O 1
ATOM 791 N N . GLU A 1 102 ? 15.846 -7.415 -12.971 1.00 69.88 102 GLU A N 1
ATOM 792 C CA . GLU A 1 102 ? 15.923 -6.518 -11.809 1.00 69.88 102 GLU A CA 1
ATOM 793 C C . GLU A 1 102 ? 14.657 -6.520 -10.925 1.00 69.88 102 GLU A C 1
ATOM 795 O O . GLU A 1 102 ? 14.565 -5.749 -9.955 1.00 69.88 102 GLU A O 1
ATOM 800 N N . ARG A 1 103 ? 13.639 -7.346 -11.226 1.00 67.12 103 ARG A N 1
ATOM 801 C CA . ARG A 1 103 ? 12.378 -7.315 -10.466 1.00 67.12 103 ARG A CA 1
ATOM 802 C C . ARG A 1 103 ? 12.596 -7.757 -9.030 1.00 67.12 103 ARG A C 1
ATOM 804 O O . ARG A 1 103 ? 12.773 -8.931 -8.714 1.00 67.12 103 ARG A O 1
ATOM 811 N N . LYS A 1 104 ? 12.467 -6.791 -8.124 1.00 66.62 104 LYS A N 1
ATOM 812 C CA . LYS A 1 104 ? 12.405 -7.054 -6.688 1.00 66.62 104 LYS A CA 1
ATOM 813 C C . LYS A 1 104 ? 11.174 -7.905 -6.347 1.00 66.62 104 LYS A C 1
ATOM 815 O O . LYS A 1 104 ? 10.115 -7.717 -6.956 1.00 66.62 104 LYS A O 1
ATOM 820 N N . PRO A 1 105 ? 11.275 -8.789 -5.338 1.00 65.19 105 PRO A N 1
ATOM 821 C CA . PRO A 1 105 ? 10.130 -9.550 -4.861 1.00 65.19 105 PRO A CA 1
ATOM 822 C C . PRO A 1 105 ? 9.021 -8.598 -4.390 1.00 65.19 105 PRO A C 1
ATOM 824 O O . PRO A 1 105 ? 9.270 -7.650 -3.642 1.00 65.19 105 PRO A O 1
ATOM 827 N N . TRP A 1 106 ? 7.790 -8.853 -4.839 1.00 64.19 106 TRP A N 1
ATOM 828 C CA . TRP A 1 106 ? 6.589 -8.119 -4.423 1.00 64.19 106 TRP A CA 1
ATOM 829 C C . TRP A 1 106 ? 6.374 -8.124 -2.900 1.00 64.19 106 TRP A C 1
ATOM 831 O O . TRP A 1 106 ? 6.821 -9.018 -2.175 1.00 64.19 106 TRP A O 1
ATOM 841 N N . LEU A 1 107 ? 5.655 -7.116 -2.410 1.00 67.25 107 LEU A N 1
ATOM 842 C CA . LEU A 1 107 ? 5.274 -6.974 -1.004 1.00 67.25 107 LEU A CA 1
ATOM 843 C C . LEU A 1 107 ? 4.076 -7.881 -0.670 1.00 67.25 107 LEU A C 1
ATOM 845 O O . LEU A 1 107 ? 2.974 -7.392 -0.419 1.00 67.25 107 LEU A O 1
ATOM 849 N N . LYS A 1 108 ? 4.283 -9.209 -0.660 1.00 70.94 108 LYS A N 1
ATOM 850 C CA . LYS A 1 108 ? 3.248 -10.190 -0.257 1.00 70.94 108 LYS A CA 1
ATOM 851 C C . LYS A 1 108 ? 2.672 -9.867 1.123 1.00 70.94 108 LYS A C 1
ATOM 853 O O . LYS A 1 108 ? 1.494 -10.089 1.377 1.00 70.94 108 LYS A O 1
ATOM 858 N N . GLU A 1 109 ? 3.521 -9.342 1.998 1.00 68.69 109 GLU A N 1
ATOM 859 C CA . GLU A 1 109 ? 3.221 -9.050 3.394 1.00 68.69 109 GLU A CA 1
ATOM 860 C C . GLU A 1 109 ? 2.177 -7.933 3.526 1.00 68.69 109 GLU A C 1
ATOM 862 O O . GLU A 1 109 ? 1.283 -8.023 4.357 1.00 68.69 109 GLU A O 1
ATOM 867 N N . TRP A 1 110 ? 2.242 -6.909 2.670 1.00 66.50 110 TRP A N 1
ATOM 868 C CA . TRP A 1 110 ? 1.315 -5.771 2.704 1.00 66.50 110 TRP A CA 1
ATOM 869 C C . TRP A 1 110 ? -0.072 -6.147 2.187 1.00 66.50 110 TRP A C 1
ATOM 871 O O . TRP A 1 110 ? -1.074 -5.717 2.751 1.00 66.50 110 TRP A O 1
ATOM 881 N N . LEU A 1 111 ? -0.127 -6.999 1.158 1.00 74.06 111 LEU A N 1
ATOM 882 C CA . LEU A 1 111 ? -1.386 -7.529 0.639 1.00 74.06 111 LEU A CA 1
ATOM 883 C C . LEU A 1 111 ? -2.053 -8.450 1.669 1.00 74.06 111 LEU A C 1
ATOM 885 O O . LEU A 1 111 ? -3.243 -8.306 1.923 1.00 74.06 111 LEU A O 1
ATOM 889 N N . ALA A 1 112 ? -1.287 -9.346 2.301 1.00 73.69 112 ALA A N 1
ATOM 890 C CA . ALA A 1 112 ? -1.808 -10.238 3.335 1.00 73.69 112 ALA A CA 1
ATOM 891 C C . ALA A 1 112 ? -2.337 -9.463 4.552 1.00 73.69 112 ALA A C 1
ATOM 893 O O . ALA A 1 112 ? -3.443 -9.735 5.008 1.00 73.69 112 ALA A O 1
ATOM 894 N N . VAL A 1 113 ? -1.584 -8.471 5.046 1.00 71.88 113 VAL A N 1
ATOM 895 C CA . VAL A 1 113 ? -2.023 -7.637 6.174 1.00 71.88 113 VAL A CA 1
ATOM 896 C C . VAL A 1 113 ? -3.275 -6.850 5.803 1.00 71.88 113 VAL A C 1
ATOM 898 O O . VAL A 1 113 ? -4.258 -6.968 6.520 1.00 71.88 113 VAL A O 1
ATOM 901 N N . GLY A 1 114 ? -3.280 -6.134 4.671 1.00 67.75 114 GLY A N 1
ATOM 902 C CA . GLY A 1 114 ? -4.435 -5.341 4.235 1.00 67.75 114 GLY A CA 1
ATOM 903 C C . GLY A 1 114 ? -5.704 -6.172 4.024 1.00 67.75 114 GLY A C 1
ATOM 904 O O . GLY A 1 114 ? -6.788 -5.733 4.394 1.00 67.75 114 GLY A O 1
ATOM 905 N N . LEU A 1 115 ? -5.575 -7.391 3.490 1.00 77.19 115 LEU A N 1
ATOM 906 C CA . LEU A 1 115 ? -6.703 -8.302 3.285 1.00 77.19 115 LEU A CA 1
ATOM 907 C C . LEU A 1 115 ? -7.239 -8.859 4.613 1.00 77.19 115 LEU A C 1
ATOM 909 O O . LEU A 1 115 ? -8.452 -8.936 4.792 1.00 77.19 115 LEU A O 1
ATOM 913 N N . CYS A 1 116 ? -6.359 -9.171 5.571 1.00 76.44 116 CYS A N 1
ATOM 914 C CA . CYS A 1 116 ? -6.769 -9.549 6.924 1.00 76.44 116 CYS A CA 1
ATOM 915 C C . CYS A 1 116 ? -7.501 -8.408 7.645 1.00 76.44 116 CYS A C 1
ATOM 917 O O . CYS A 1 116 ? -8.536 -8.659 8.260 1.00 76.44 116 CYS A O 1
ATOM 919 N N . THR A 1 117 ? -7.018 -7.161 7.560 1.00 70.06 117 THR A N 1
ATOM 920 C CA . THR A 1 117 ? -7.719 -6.013 8.164 1.00 70.06 117 THR A CA 1
ATOM 921 C C . THR A 1 117 ? -9.055 -5.739 7.486 1.00 70.06 117 THR A C 1
ATOM 923 O O . THR A 1 117 ? -10.012 -5.416 8.179 1.00 70.06 117 THR A O 1
ATOM 926 N N . LEU A 1 118 ? -9.155 -5.912 6.164 1.00 72.94 118 LEU A N 1
ATOM 927 C CA . LEU A 1 118 ? -10.419 -5.787 5.431 1.00 72.94 118 LEU A CA 1
ATOM 928 C C . LEU A 1 118 ? -11.442 -6.848 5.849 1.00 72.94 118 LEU A C 1
ATOM 930 O O . LEU A 1 118 ? -12.599 -6.513 6.081 1.00 72.94 118 LEU A O 1
ATOM 934 N N . LEU A 1 119 ? -11.020 -8.110 5.983 1.00 77.06 119 LEU A N 1
ATOM 935 C CA . LEU A 1 119 ? -11.889 -9.181 6.479 1.00 77.06 119 LEU A CA 1
ATOM 936 C C . LEU A 1 119 ? -12.358 -8.897 7.908 1.00 77.06 119 LEU A C 1
ATOM 938 O O . LEU A 1 119 ? -13.539 -9.054 8.203 1.00 77.06 119 LEU A O 1
ATOM 942 N N . LEU A 1 120 ? -11.456 -8.433 8.777 1.00 74.06 120 LEU A N 1
ATOM 943 C CA . LEU A 1 120 ? -11.803 -8.053 10.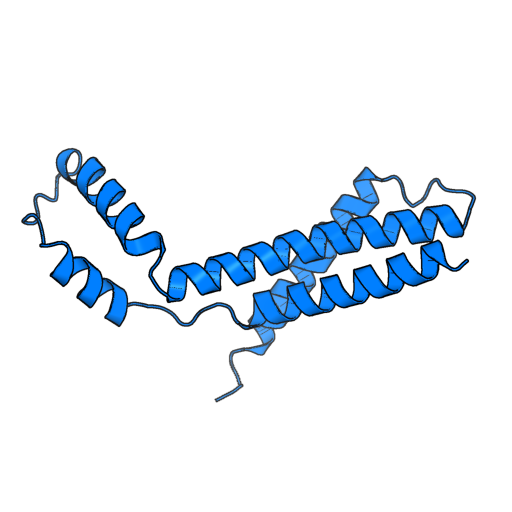144 1.00 74.06 120 LEU A CA 1
ATOM 944 C C . LEU A 1 120 ? -12.806 -6.887 10.162 1.00 74.06 120 LEU A C 1
ATOM 946 O O . LEU A 1 120 ? -13.800 -6.947 10.878 1.00 74.06 120 LEU A O 1
ATOM 950 N N . ALA A 1 121 ? -12.590 -5.861 9.336 1.00 68.69 121 ALA A N 1
ATOM 951 C CA . ALA A 1 121 ? -13.491 -4.718 9.203 1.00 68.69 121 ALA A CA 1
ATOM 952 C C . ALA A 1 121 ? -14.896 -5.140 8.750 1.00 68.69 121 ALA A C 1
ATOM 954 O O . ALA A 1 121 ? -15.894 -4.691 9.309 1.00 68.69 121 ALA A O 1
ATOM 955 N N . LEU A 1 122 ? -14.968 -6.055 7.781 1.00 71.44 122 LEU A N 1
ATOM 956 C CA . LEU A 1 122 ? -16.216 -6.583 7.236 1.00 71.44 122 LEU A CA 1
ATOM 957 C C . LEU A 1 122 ? -16.986 -7.405 8.282 1.00 71.44 122 LEU A C 1
ATOM 959 O O . LEU A 1 122 ? -18.201 -7.270 8.381 1.00 71.44 122 LEU A O 1
ATOM 963 N N . ILE A 1 123 ? -16.288 -8.179 9.121 1.00 74.12 123 ILE A N 1
ATOM 964 C CA . ILE A 1 123 ? -16.897 -8.880 10.266 1.00 74.12 123 ILE A CA 1
ATOM 965 C C . ILE A 1 123 ? -17.491 -7.879 11.267 1.00 74.12 123 ILE A C 1
ATOM 967 O O . ILE A 1 123 ? -18.625 -8.051 11.705 1.00 74.12 123 ILE A O 1
ATOM 971 N N . PHE A 1 124 ? -16.759 -6.812 11.602 1.00 66.56 124 PHE A N 1
ATOM 972 C CA . PHE A 1 124 ? -17.261 -5.758 12.491 1.00 66.56 124 PHE A CA 1
ATOM 973 C C . PHE A 1 124 ? -18.454 -4.999 11.888 1.00 66.56 124 PHE A C 1
ATOM 975 O O . PHE A 1 124 ? -19.394 -4.676 12.609 1.00 66.56 124 PHE A O 1
ATOM 982 N N . LEU A 1 125 ? -18.452 -4.754 10.573 1.00 65.38 125 LEU A N 1
ATOM 983 C CA . LEU A 1 125 ? -19.578 -4.138 9.863 1.00 65.38 125 LEU A CA 1
ATOM 984 C C . LEU A 1 125 ? -20.824 -5.036 9.890 1.00 65.38 125 LEU A C 1
ATOM 986 O O . LEU A 1 125 ? -21.931 -4.560 10.125 1.00 65.38 125 LEU A O 1
ATOM 990 N N . ALA A 1 126 ? -20.643 -6.339 9.662 1.00 67.00 126 ALA A N 1
ATOM 991 C CA . ALA A 1 126 ? -21.729 -7.312 9.694 1.00 67.00 126 ALA A CA 1
ATOM 992 C C . ALA A 1 126 ? -22.350 -7.424 11.094 1.00 67.00 126 ALA A C 1
ATOM 994 O O . ALA A 1 126 ? -23.568 -7.510 11.210 1.00 67.00 126 ALA A O 1
ATOM 995 N N . LEU A 1 127 ? -21.531 -7.363 12.150 1.00 66.44 127 LEU A N 1
ATOM 996 C CA . LEU A 1 127 ? -22.014 -7.311 13.531 1.00 66.44 127 LEU A CA 1
ATOM 997 C C . LEU A 1 127 ? -22.783 -6.017 13.833 1.00 66.44 127 LEU A C 1
ATOM 999 O O . LEU A 1 127 ? -23.802 -6.092 14.508 1.00 66.44 127 LEU A O 1
ATOM 1003 N N . TYR A 1 128 ? -22.347 -4.866 13.306 1.00 63.41 128 TYR A N 1
ATOM 1004 C CA . TYR A 1 128 ? -23.071 -3.595 13.446 1.00 63.41 128 TYR A CA 1
ATOM 1005 C C . TYR A 1 128 ? -24.450 -3.622 12.778 1.00 63.41 128 TYR A C 1
ATOM 1007 O O . TYR A 1 128 ? -25.392 -3.074 13.321 1.00 63.41 128 TYR A O 1
ATOM 1015 N N . TYR A 1 129 ? -24.587 -4.267 11.617 1.00 63.28 129 TYR A N 1
ATOM 1016 C CA . TYR A 1 129 ? -25.888 -4.397 10.949 1.00 63.28 129 TYR A CA 1
ATOM 1017 C C . TYR A 1 129 ? -26.810 -5.452 11.585 1.00 63.28 129 TYR A C 1
ATOM 1019 O O . TYR A 1 129 ? -27.989 -5.511 11.237 1.00 63.28 129 TYR A O 1
ATOM 1027 N N . MET A 1 130 ? -26.276 -6.320 12.452 1.00 63.56 130 MET A N 1
ATOM 1028 C CA . MET A 1 130 ? -27.027 -7.394 13.114 1.00 63.56 130 MET A CA 1
ATOM 1029 C C . MET A 1 130 ? -27.546 -6.999 14.508 1.00 63.56 130 MET A C 1
ATOM 1031 O O . MET A 1 130 ? -28.455 -7.660 15.009 1.00 63.56 130 MET A O 1
ATOM 1035 N N . PHE A 1 131 ? -26.970 -5.962 15.124 1.00 47.62 131 PHE A N 1
ATOM 1036 C CA . PHE A 1 131 ? -27.384 -5.377 16.406 1.00 47.62 131 PHE A CA 1
ATOM 1037 C C . PHE A 1 131 ? -28.146 -4.068 16.198 1.00 47.62 131 PHE A C 1
ATOM 1039 O O . PHE A 1 131 ? -29.016 -3.777 17.049 1.00 47.62 131 PHE A O 1
#

Organism: NCBI:txid2840800

Solvent-accessible surface area (backbone atoms only — not comparable to full-atom values): 7205 Å² total; per-residue (Å²): 144,69,89,79,52,63,65,57,43,51,51,4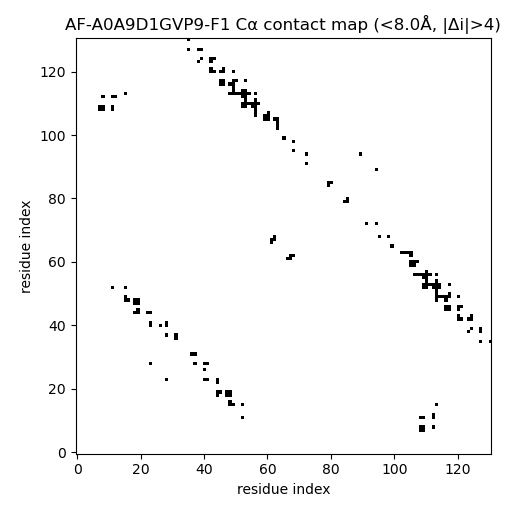6,50,50,51,37,50,51,45,27,51,53,43,41,62,77,62,51,58,88,78,60,94,46,73,64,63,45,49,49,54,51,21,52,24,33,36,55,28,9,51,54,35,25,48,54,16,50,51,36,48,46,48,61,74,44,72,52,49,63,59,50,49,52,52,48,65,67,47,41,82,81,40,94,69,78,63,76,88,70,52,71,65,59,54,49,53,55,50,60,75,67,56,64,84,53,50,63,55,35,27,52,50,13,48,51,40,32,53,52,17,50,52,47,43,53,51,54,78,73,106